Protein AF-A0A7S1ZT24-F1 (afdb_monomer_lite)

Sequence (101 aa):
KEMKGVKESLMIRTKWLDDQVLWATKEGKAKQLIILGAGYDTRPYRLDLQVPKVSFKTFEVDQPDVQKNKINNLRYLIEEKGADEIAELIDSKRVDFVPVD

Secondary structure (DSSP, 8-state):
---TTHHHHHHHHHHHHHHHHHHHHHTT--SEEEEET-TT--HHHHS---BTTB--EEEEEE-HHHHHHHHHHHHHHHHHH--HHHHHHHHTTSEEEEE--

pLDDT: mean 92.53, std 6.91, range [65.25, 98.5]

Structure (mmCIF, N/CA/C/O backbone):
data_AF-A0A7S1ZT24-F1
#
_entry.id   AF-A0A7S1ZT24-F1
#
loop_
_atom_site.group_PDB
_atom_site.id
_atom_site.type_symbol
_atom_site.label_atom_id
_atom_site.label_alt_id
_atom_site.label_comp_id
_atom_site.label_asym_id
_atom_site.label_entity_id
_atom_site.label_seq_id
_atom_site.pdbx_PDB_ins_code
_atom_site.Cartn_x
_atom_site.Cartn_y
_atom_site.Cartn_z
_atom_site.occupancy
_atom_site.B_iso_or_equiv
_atom_site.auth_seq_id
_atom_site.auth_comp_id
_atom_site.auth_asym_id
_atom_site.auth_atom_id
_atom_site.pdbx_PDB_model_num
ATOM 1 N N . LYS A 1 1 ? 23.437 1.694 -21.449 1.00 65.25 1 LYS A N 1
ATOM 2 C CA . LYS A 1 1 ? 22.649 1.309 -22.647 1.00 65.25 1 LYS A CA 1
ATOM 3 C C . LYS A 1 1 ? 21.181 1.344 -22.239 1.00 65.25 1 LYS A C 1
ATOM 5 O O . LYS A 1 1 ? 20.836 0.639 -21.303 1.00 65.25 1 LYS A O 1
ATOM 10 N N . GLU A 1 2 ? 20.359 2.213 -22.827 1.00 71.75 2 GLU A N 1
ATOM 11 C CA . GLU A 1 2 ? 18.935 2.298 -22.474 1.00 71.75 2 GLU A CA 1
ATOM 12 C C . GLU A 1 2 ? 18.206 1.059 -23.023 1.00 71.75 2 GLU A C 1
ATOM 14 O O . GLU A 1 2 ? 18.334 0.731 -24.206 1.00 71.75 2 GLU A O 1
ATOM 19 N N . MET A 1 3 ? 17.516 0.313 -22.158 1.00 84.31 3 MET A N 1
ATOM 20 C CA . MET A 1 3 ? 16.727 -0.849 -22.568 1.00 84.31 3 MET A CA 1
ATOM 21 C C . MET A 1 3 ? 15.383 -0.365 -23.116 1.00 84.31 3 MET A C 1
ATOM 23 O O . MET A 1 3 ? 14.526 0.096 -22.362 1.00 84.31 3 MET A O 1
ATOM 27 N N . LYS A 1 4 ? 15.210 -0.455 -24.438 1.00 88.56 4 LYS A N 1
ATOM 28 C CA . LYS A 1 4 ? 13.950 -0.108 -25.110 1.00 88.56 4 LYS A CA 1
ATOM 29 C C . LYS A 1 4 ? 12.804 -0.967 -24.557 1.00 88.56 4 LYS A C 1
ATOM 31 O O . LYS A 1 4 ? 12.990 -2.167 -24.375 1.00 88.56 4 LYS A O 1
ATOM 36 N N . GLY A 1 5 ? 11.641 -0.369 -24.300 1.00 92.50 5 GLY A N 1
ATOM 37 C CA . GLY A 1 5 ? 10.448 -1.081 -23.824 1.00 92.50 5 GLY A CA 1
ATOM 38 C C . GLY A 1 5 ? 10.300 -1.178 -22.300 1.00 92.50 5 GLY A C 1
ATOM 39 O O . GLY A 1 5 ? 9.236 -1.562 -21.819 1.00 92.50 5 GLY A O 1
ATOM 40 N N . VAL A 1 6 ? 11.332 -0.846 -21.511 1.00 94.56 6 VAL A N 1
ATOM 41 C CA . VAL A 1 6 ? 11.255 -0.958 -20.039 1.00 94.56 6 VAL A CA 1
ATOM 42 C C . VAL A 1 6 ? 10.297 0.071 -19.446 1.00 94.56 6 VAL A C 1
ATOM 44 O O . VAL A 1 6 ? 9.515 -0.265 -18.560 1.00 94.56 6 VAL A O 1
ATOM 47 N N . LYS A 1 7 ? 10.325 1.311 -19.944 1.00 92.69 7 LYS A N 1
ATOM 48 C CA . LYS A 1 7 ? 9.437 2.382 -19.469 1.00 92.69 7 LYS A CA 1
ATOM 49 C C . LYS A 1 7 ? 7.979 2.039 -19.769 1.00 92.69 7 LYS A C 1
ATOM 51 O O . LYS A 1 7 ? 7.137 2.112 -18.882 1.00 92.69 7 LYS A O 1
ATOM 56 N N . GLU A 1 8 ? 7.711 1.578 -20.984 1.00 95.75 8 GLU A N 1
ATOM 57 C CA . GLU A 1 8 ? 6.392 1.163 -21.454 1.00 95.75 8 GLU A CA 1
ATOM 58 C C . GLU A 1 8 ? 5.872 -0.029 -20.645 1.00 95.75 8 GLU A C 1
ATOM 60 O O . GLU A 1 8 ? 4.734 -0.010 -20.182 1.00 95.75 8 GLU A O 1
ATOM 65 N N . SER A 1 9 ? 6.720 -1.031 -20.399 1.00 95.88 9 SER A N 1
ATOM 66 C CA . SER A 1 9 ? 6.372 -2.192 -19.574 1.00 95.88 9 SER A CA 1
ATOM 67 C C . SER A 1 9 ? 6.026 -1.792 -18.136 1.00 95.88 9 SER A C 1
ATOM 69 O O . SER A 1 9 ? 5.003 -2.224 -17.605 1.00 95.88 9 SER A O 1
ATOM 71 N N . LEU A 1 10 ? 6.815 -0.906 -17.516 1.00 95.00 10 LEU A N 1
ATOM 72 C CA . LEU A 1 10 ? 6.525 -0.392 -16.174 1.00 95.00 10 LEU A CA 1
ATOM 73 C C . LEU A 1 10 ? 5.219 0.407 -16.137 1.00 95.00 10 LEU A C 1
ATOM 75 O O . LEU A 1 10 ? 4.422 0.219 -15.219 1.00 95.00 10 LEU A O 1
ATOM 79 N N . MET A 1 11 ? 4.973 1.260 -17.134 1.00 96.19 11 MET A N 1
ATOM 80 C CA . MET A 1 11 ? 3.733 2.032 -17.238 1.00 96.19 11 MET A CA 1
ATOM 81 C C . MET A 1 11 ? 2.510 1.122 -17.381 1.00 96.19 11 MET A C 1
ATOM 83 O O . MET A 1 11 ? 1.543 1.279 -16.636 1.00 96.19 11 MET A O 1
ATOM 87 N N . ILE A 1 12 ? 2.563 0.148 -18.297 1.00 97.88 12 ILE A N 1
ATOM 88 C CA . ILE A 1 12 ? 1.464 -0.796 -18.538 1.00 97.88 12 ILE A CA 1
ATOM 89 C C . ILE A 1 12 ? 1.216 -1.650 -17.296 1.00 97.88 12 ILE A C 1
ATOM 91 O O . ILE A 1 12 ? 0.069 -1.784 -16.877 1.00 97.88 12 ILE A O 1
ATOM 95 N N . ARG A 1 13 ? 2.274 -2.178 -16.666 1.00 97.31 13 ARG A N 1
ATOM 96 C CA . ARG A 1 13 ? 2.165 -2.981 -15.442 1.00 97.31 13 ARG A CA 1
ATOM 97 C C . ARG A 1 13 ? 1.484 -2.200 -14.322 1.00 97.31 13 ARG A C 1
ATOM 99 O O . ARG A 1 13 ? 0.553 -2.712 -13.709 1.00 97.31 13 ARG A O 1
ATOM 106 N N . THR A 1 14 ? 1.939 -0.975 -14.060 1.00 97.38 14 THR A N 1
ATOM 107 C CA . THR A 1 14 ? 1.379 -0.132 -12.995 1.00 97.38 14 THR A CA 1
ATOM 108 C C . THR A 1 14 ? -0.077 0.209 -13.280 1.00 97.38 14 THR A C 1
ATOM 110 O O . THR A 1 14 ? -0.922 -0.014 -12.420 1.00 97.38 14 THR A O 1
ATOM 113 N N . LYS A 1 15 ? -0.395 0.667 -14.499 1.00 97.62 15 LYS A N 1
ATOM 114 C CA . LYS A 1 15 ? -1.774 1.002 -14.869 1.00 97.62 15 LYS A CA 1
ATOM 115 C C . LYS A 1 15 ? -2.702 -0.205 -14.767 1.00 97.62 15 LYS A C 1
ATOM 117 O O . LYS A 1 15 ? -3.785 -0.089 -14.208 1.00 97.62 15 LYS A O 1
ATOM 122 N N . TRP A 1 16 ? -2.287 -1.351 -15.301 1.00 98.31 16 TRP A N 1
ATOM 123 C CA . TRP A 1 16 ? -3.119 -2.547 -15.285 1.00 98.31 16 TRP A CA 1
ATOM 124 C C . TRP A 1 16 ? -3.423 -2.993 -13.851 1.00 98.31 16 TRP A C 1
ATOM 126 O O . TRP A 1 16 ? -4.582 -3.240 -13.534 1.00 98.31 16 TRP A O 1
ATOM 136 N N . LEU A 1 17 ? -2.415 -3.026 -12.969 1.00 97.50 17 LEU A N 1
ATOM 137 C CA . LEU A 1 17 ? -2.611 -3.361 -11.554 1.00 97.50 17 LEU A CA 1
ATOM 138 C C . LEU A 1 17 ? -3.537 -2.366 -10.847 1.00 97.50 17 LEU A C 1
ATOM 140 O O . LEU A 1 17 ? -4.444 -2.795 -10.137 1.00 97.50 17 LEU A O 1
ATOM 144 N N . ASP A 1 18 ? -3.339 -1.064 -11.056 1.00 97.25 18 ASP A N 1
ATOM 145 C CA . ASP A 1 18 ? -4.204 -0.026 -10.488 1.00 97.25 18 ASP A CA 1
ATOM 146 C C . ASP A 1 18 ? -5.662 -0.207 -10.932 1.00 97.25 18 ASP A C 1
ATOM 148 O O . ASP A 1 18 ? -6.568 -0.185 -10.098 1.00 97.25 18 ASP A O 1
ATOM 152 N N . ASP A 1 19 ? -5.888 -0.448 -12.228 1.00 97.25 19 ASP A N 1
ATOM 153 C CA . ASP A 1 19 ? -7.222 -0.672 -12.788 1.00 97.25 19 ASP A CA 1
ATOM 154 C C . ASP A 1 19 ? -7.877 -1.921 -12.168 1.00 97.25 19 ASP A C 1
ATOM 156 O O . ASP A 1 19 ? -9.056 -1.882 -11.813 1.00 97.25 19 ASP A O 1
ATOM 160 N N . GLN A 1 20 ? -7.124 -3.015 -11.982 1.00 96.50 20 GLN A N 1
ATOM 161 C CA . GLN A 1 20 ? -7.648 -4.233 -11.349 1.00 96.50 20 GLN A CA 1
ATOM 162 C C . GLN A 1 20 ? -8.008 -4.017 -9.876 1.00 96.50 20 GLN A C 1
ATOM 164 O O . GLN A 1 20 ? -9.069 -4.461 -9.434 1.00 96.50 20 GLN A O 1
ATOM 169 N N . VAL A 1 21 ? -7.150 -3.328 -9.116 1.00 95.50 21 VAL A N 1
ATOM 170 C CA . VAL A 1 21 ? -7.402 -3.027 -7.700 1.00 95.50 21 VAL A CA 1
ATOM 171 C C . VAL A 1 21 ? -8.641 -2.145 -7.566 1.00 95.50 21 VAL A C 1
ATOM 173 O O . VAL A 1 21 ? -9.559 -2.490 -6.826 1.00 95.50 21 VAL A O 1
ATOM 176 N N . LEU A 1 22 ? -8.713 -1.051 -8.329 1.00 94.44 22 LEU A N 1
ATOM 177 C CA . LEU A 1 22 ? -9.855 -0.136 -8.300 1.00 94.44 22 LEU A CA 1
ATOM 178 C C . LEU A 1 22 ? -11.154 -0.833 -8.698 1.00 94.44 22 LEU A C 1
ATOM 180 O O . LEU A 1 22 ? -12.175 -0.626 -8.046 1.00 94.44 22 LEU A O 1
ATOM 184 N N . TRP A 1 23 ? -11.125 -1.668 -9.737 1.00 93.94 23 TRP A N 1
ATOM 185 C CA . TRP A 1 23 ? -12.288 -2.445 -10.151 1.00 93.94 23 TRP A CA 1
ATOM 186 C C . TRP A 1 23 ? -12.750 -3.399 -9.043 1.00 93.94 23 TRP A C 1
ATOM 188 O O . TRP A 1 23 ? -13.925 -3.393 -8.679 1.00 93.94 23 TRP A O 1
ATOM 198 N N . ALA A 1 24 ? -11.837 -4.170 -8.447 1.00 92.25 24 ALA A N 1
ATOM 199 C CA . ALA A 1 24 ? -12.178 -5.116 -7.385 1.00 92.25 24 ALA A CA 1
ATOM 200 C C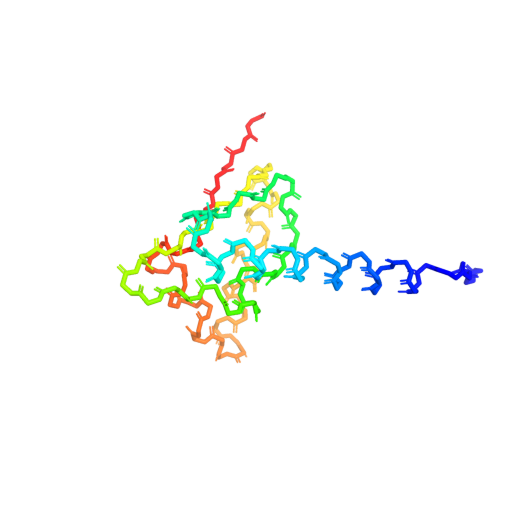 . ALA A 1 24 ? -12.760 -4.418 -6.142 1.00 92.25 24 ALA A C 1
ATOM 202 O O . ALA A 1 24 ? -13.700 -4.930 -5.527 1.00 92.25 24 ALA A O 1
ATOM 203 N N . THR A 1 25 ? -12.227 -3.244 -5.795 1.00 90.38 25 THR A N 1
ATOM 204 C CA . THR A 1 25 ? -12.690 -2.420 -4.674 1.00 90.38 25 THR A CA 1
ATOM 205 C C . THR A 1 25 ? -14.053 -1.775 -4.958 1.00 90.38 25 THR A C 1
ATOM 207 O O . THR A 1 25 ? -14.965 -1.901 -4.142 1.00 90.38 25 THR A O 1
ATOM 210 N N . LYS A 1 26 ? -14.233 -1.118 -6.115 1.00 86.81 26 LYS A N 1
ATOM 211 C CA . LYS A 1 26 ? -15.454 -0.349 -6.443 1.00 86.81 26 LYS A CA 1
ATOM 212 C C . LYS A 1 26 ? -16.663 -1.221 -6.759 1.00 86.81 26 LYS A C 1
ATOM 214 O O . LYS A 1 26 ? -17.776 -0.861 -6.394 1.00 86.81 26 LYS A O 1
ATOM 219 N N . GLU A 1 27 ? -16.450 -2.390 -7.354 1.00 85.69 27 GLU A N 1
ATOM 220 C CA . GLU A 1 27 ? -17.514 -3.375 -7.587 1.00 85.69 27 GLU A CA 1
ATOM 221 C C . GLU A 1 27 ? -17.956 -4.085 -6.291 1.00 85.69 27 GLU A C 1
ATOM 223 O O . GLU A 1 27 ? -18.795 -4.984 -6.328 1.00 85.69 27 GLU A O 1
ATOM 228 N N . GLY A 1 28 ? -17.365 -3.740 -5.137 1.00 76.25 28 GLY A N 1
ATOM 229 C CA . GLY A 1 28 ? -17.673 -4.347 -3.839 1.00 76.25 28 GLY A CA 1
ATOM 230 C C . GLY A 1 28 ? -17.254 -5.816 -3.722 1.00 76.25 28 GLY A C 1
ATOM 231 O O . GLY A 1 28 ? -17.684 -6.510 -2.800 1.00 76.25 28 GLY A O 1
ATOM 232 N N . LYS A 1 29 ? -16.428 -6.309 -4.655 1.00 79.25 29 LYS A N 1
ATOM 233 C CA . LYS A 1 29 ? -15.983 -7.711 -4.717 1.00 79.25 29 LYS A CA 1
ATOM 234 C C . LYS A 1 29 ? -14.876 -8.004 -3.713 1.00 79.25 29 LYS A C 1
ATOM 236 O O . LYS A 1 29 ? -14.815 -9.105 -3.172 1.00 79.25 29 LYS A O 1
ATOM 241 N N . ALA A 1 30 ? -14.017 -7.024 -3.450 1.00 89.19 30 ALA A N 1
ATOM 242 C CA . ALA A 1 30 ? -12.958 -7.112 -2.459 1.00 89.19 30 ALA A CA 1
ATOM 243 C C . ALA A 1 30 ? -13.305 -6.294 -1.209 1.00 89.19 30 ALA A C 1
ATOM 245 O O . ALA A 1 30 ? -13.862 -5.202 -1.290 1.00 89.19 30 ALA A O 1
ATOM 246 N N . LYS A 1 31 ? -12.930 -6.820 -0.040 1.00 88.06 31 LYS A N 1
ATOM 247 C CA . LYS A 1 31 ? -13.061 -6.128 1.257 1.00 88.06 31 LYS A CA 1
ATOM 248 C C . LYS A 1 31 ? -11.729 -5.599 1.789 1.00 88.06 31 LYS A C 1
ATOM 250 O O . LYS A 1 31 ? -11.710 -4.776 2.699 1.00 88.06 31 LYS A O 1
ATOM 255 N N . GLN A 1 32 ? -10.631 -6.103 1.237 1.00 93.06 32 GLN A N 1
ATOM 256 C CA . GLN A 1 32 ? -9.273 -5.778 1.637 1.00 93.06 32 GLN A CA 1
ATOM 257 C C . GLN A 1 32 ? -8.318 -5.968 0.460 1.00 93.06 32 GLN A C 1
ATOM 259 O O . GLN A 1 32 ? -8.596 -6.754 -0.449 1.00 93.06 32 GLN A O 1
ATOM 264 N N . LEU A 1 33 ? -7.184 -5.281 0.514 1.00 95.62 33 LEU A N 1
ATOM 265 C CA . LEU A 1 33 ? -6.059 -5.439 -0.399 1.00 95.62 33 LEU A CA 1
ATOM 266 C C . LEU A 1 33 ? -4.882 -6.036 0.375 1.00 95.62 33 LEU A C 1
ATOM 268 O O . LEU A 1 33 ? -4.503 -5.513 1.414 1.00 95.62 33 LEU A O 1
ATOM 272 N N . ILE A 1 34 ? -4.298 -7.123 -0.122 1.00 97.50 34 ILE A N 1
ATOM 273 C CA . ILE A 1 34 ? -3.059 -7.690 0.422 1.00 97.50 34 ILE A CA 1
ATOM 274 C C . ILE A 1 34 ? -1.994 -7.564 -0.663 1.00 97.50 34 ILE A C 1
ATOM 276 O O . ILE A 1 34 ? -2.183 -8.078 -1.766 1.00 97.50 34 ILE A O 1
ATOM 280 N N . ILE A 1 35 ? -0.891 -6.886 -0.359 1.00 97.88 35 ILE A N 1
ATOM 281 C CA . ILE A 1 35 ? 0.251 -6.750 -1.265 1.00 97.88 35 ILE A CA 1
ATOM 282 C C . ILE A 1 35 ? 1.377 -7.632 -0.731 1.00 97.88 35 ILE A C 1
ATOM 284 O O . ILE A 1 35 ? 1.952 -7.340 0.314 1.00 97.88 35 ILE A O 1
ATOM 288 N N . LEU A 1 36 ? 1.676 -8.714 -1.450 1.00 98.00 36 LEU A N 1
ATOM 289 C CA . LEU A 1 36 ? 2.773 -9.628 -1.129 1.00 98.00 36 LEU A CA 1
ATOM 290 C C . LEU A 1 36 ? 4.071 -9.126 -1.763 1.00 98.00 36 LEU A C 1
ATOM 292 O O . LEU A 1 36 ? 4.088 -8.847 -2.962 1.00 98.00 36 LEU A O 1
ATOM 296 N N . GLY A 1 37 ? 5.140 -9.025 -0.973 1.00 97.50 37 GLY A N 1
ATOM 297 C CA . GLY A 1 37 ? 6.372 -8.368 -1.411 1.00 97.50 37 GLY A CA 1
ATOM 298 C C . GLY A 1 37 ? 6.112 -6.894 -1.711 1.00 97.50 37 GLY A C 1
ATOM 299 O O . GLY A 1 37 ? 6.374 -6.425 -2.821 1.00 97.50 37 GLY A O 1
ATOM 300 N N . ALA A 1 38 ? 5.489 -6.194 -0.759 1.00 97.75 38 ALA A N 1
ATOM 301 C CA . ALA A 1 38 ? 5.016 -4.828 -0.946 1.00 97.75 38 ALA A CA 1
ATOM 302 C C . ALA A 1 38 ? 6.122 -3.835 -1.326 1.00 97.75 38 ALA A C 1
ATOM 304 O O . ALA A 1 38 ? 5.830 -2.834 -1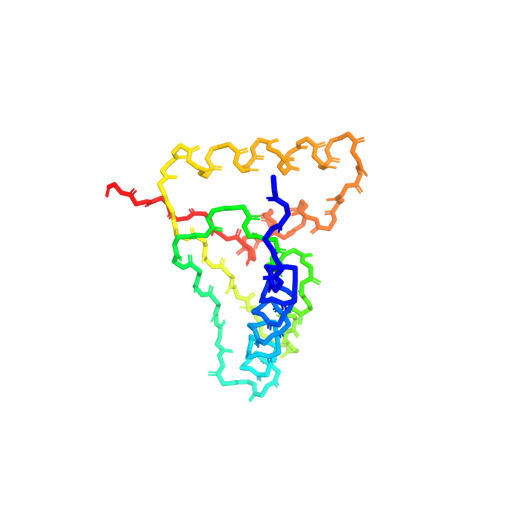.978 1.00 97.75 38 ALA A O 1
ATOM 305 N N . GLY A 1 39 ? 7.377 -4.089 -0.960 1.00 97.62 39 GLY A N 1
ATOM 306 C CA . GLY A 1 39 ? 8.512 -3.228 -1.256 1.00 97.62 39 GLY A CA 1
ATOM 307 C C . GLY A 1 39 ? 8.187 -1.766 -0.961 1.00 97.62 39 GLY A C 1
ATOM 308 O O . GLY A 1 39 ? 7.608 -1.432 0.068 1.00 97.62 39 GLY A O 1
ATOM 309 N N . TYR A 1 40 ? 8.475 -0.890 -1.922 1.00 97.00 40 TYR A N 1
ATOM 310 C CA . TYR A 1 40 ? 8.132 0.536 -1.868 1.00 97.00 40 TYR A CA 1
ATOM 311 C C . TYR A 1 40 ? 6.877 0.880 -2.675 1.00 97.00 40 TYR A C 1
ATOM 313 O O . TYR A 1 40 ? 6.765 1.974 -3.224 1.00 97.00 40 TYR A O 1
ATOM 321 N N . ASP A 1 41 ? 5.938 -0.055 -2.796 1.00 97.00 41 ASP A N 1
ATOM 322 C CA . ASP A 1 41 ? 4.701 0.196 -3.517 1.00 97.00 41 ASP A CA 1
ATOM 323 C C . ASP A 1 41 ? 3.871 1.286 -2.838 1.00 97.00 41 ASP A C 1
ATOM 325 O O . ASP A 1 41 ? 3.585 1.213 -1.644 1.00 97.00 41 ASP A O 1
ATOM 329 N N . THR A 1 42 ? 3.489 2.312 -3.592 1.00 95.56 42 THR A N 1
ATOM 330 C CA . THR A 1 42 ? 2.749 3.461 -3.064 1.00 95.56 42 THR A CA 1
ATOM 331 C C . THR A 1 42 ? 1.264 3.422 -3.405 1.00 95.56 42 THR A C 1
ATOM 333 O O . THR A 1 42 ? 0.535 4.355 -3.064 1.00 95.56 42 THR A O 1
ATOM 336 N N . ARG A 1 43 ? 0.777 2.354 -4.059 1.00 95.69 43 ARG A N 1
ATOM 337 C CA . ARG A 1 43 ? -0.633 2.259 -4.461 1.00 95.69 43 ARG A CA 1
ATOM 338 C C . ARG A 1 43 ? -1.636 2.494 -3.321 1.00 95.69 43 ARG A C 1
ATOM 340 O O . ARG A 1 43 ? -2.632 3.150 -3.610 1.00 95.69 43 ARG A O 1
ATOM 347 N N . PRO A 1 44 ? -1.416 2.065 -2.059 1.00 94.44 44 PRO A N 1
ATOM 348 C CA . PRO A 1 44 ? -2.412 2.263 -1.002 1.00 94.44 44 PRO A CA 1
ATOM 349 C C . PRO A 1 44 ? -2.585 3.732 -0.607 1.00 94.44 44 PRO A C 1
ATOM 351 O O . PRO A 1 44 ? -3.641 4.109 -0.114 1.00 94.44 44 PRO A O 1
ATOM 354 N N . TYR A 1 45 ? -1.555 4.549 -0.844 1.00 93.19 45 TYR A N 1
ATOM 355 C CA . TYR A 1 45 ? -1.527 5.974 -0.517 1.00 93.19 45 TYR A CA 1
ATOM 356 C C . TYR A 1 45 ? -1.984 6.852 -1.689 1.00 93.19 45 TYR A C 1
ATOM 358 O O . TYR A 1 45 ? -2.387 7.990 -1.488 1.00 93.19 45 TYR A O 1
ATOM 366 N N . ARG A 1 46 ? -1.917 6.333 -2.925 1.00 92.94 46 ARG A N 1
ATOM 367 C CA . ARG A 1 46 ? -2.278 7.068 -4.150 1.00 92.94 46 ARG A CA 1
ATOM 368 C C . ARG A 1 46 ? -3.658 6.709 -4.698 1.00 92.94 46 ARG A C 1
ATOM 370 O O . ARG A 1 46 ? -4.296 7.552 -5.324 1.00 92.94 46 ARG A O 1
ATOM 377 N N . LEU A 1 47 ? -4.087 5.454 -4.566 1.00 94.00 47 LEU A N 1
ATOM 378 C CA . LEU A 1 47 ? -5.366 5.004 -5.111 1.00 94.00 47 LEU A CA 1
ATOM 379 C C . LEU A 1 47 ? -6.513 5.353 -4.167 1.00 94.00 47 LEU A C 1
ATOM 381 O O . LEU A 1 47 ? -6.433 5.142 -2.959 1.00 94.00 47 LEU A O 1
ATOM 385 N N . ASP A 1 48 ? -7.622 5.807 -4.744 1.00 90.06 48 ASP A N 1
ATOM 386 C CA . ASP A 1 48 ? -8.870 5.978 -4.011 1.00 90.06 48 ASP A CA 1
ATOM 387 C C . ASP A 1 48 ? -9.526 4.613 -3.764 1.00 90.06 48 ASP A C 1
ATOM 389 O O . ASP A 1 48 ? -10.295 4.095 -4.578 1.00 90.06 48 ASP A O 1
ATOM 393 N N . LEU A 1 49 ? -9.157 4.010 -2.634 1.00 89.44 49 LEU A N 1
ATOM 394 C CA . LEU A 1 49 ? -9.690 2.737 -2.153 1.00 89.44 49 LEU A CA 1
ATOM 395 C C . LEU A 1 49 ? -10.860 2.932 -1.176 1.00 89.44 49 LEU A C 1
ATOM 397 O O . LEU A 1 49 ? -11.172 2.034 -0.393 1.00 89.44 49 LEU A O 1
ATOM 401 N N . GLN A 1 50 ? -11.483 4.114 -1.150 1.00 80.56 50 GLN A N 1
ATOM 402 C CA . GLN A 1 50 ? -12.639 4.357 -0.295 1.00 80.56 50 GLN A CA 1
ATOM 403 C C . GLN A 1 50 ? -13.875 3.663 -0.871 1.00 80.56 50 GLN A C 1
ATOM 405 O O . GLN A 1 50 ? -14.264 3.880 -2.017 1.00 80.56 50 GLN A O 1
ATOM 410 N N . VAL A 1 51 ? -14.517 2.828 -0.055 1.00 77.19 51 VAL A N 1
ATOM 411 C CA . VAL A 1 51 ? -15.795 2.197 -0.392 1.00 77.19 51 VAL A CA 1
ATOM 412 C C . VAL A 1 51 ? -16.851 2.759 0.555 1.00 77.19 51 VAL A C 1
ATOM 414 O O . VAL A 1 51 ? -16.663 2.690 1.774 1.00 77.19 51 VAL A O 1
ATOM 417 N N . PRO A 1 52 ? -17.970 3.315 0.051 1.00 75.12 52 PRO A N 1
ATOM 418 C CA . PRO A 1 52 ? -19.023 3.826 0.915 1.00 75.12 52 PRO A CA 1
ATOM 419 C C . PRO A 1 52 ? -19.465 2.768 1.931 1.00 75.12 52 PRO A C 1
ATOM 421 O O . PRO A 1 52 ? -19.820 1.651 1.559 1.00 75.12 52 PRO A O 1
ATOM 424 N N . LYS A 1 53 ? -19.479 3.142 3.216 1.00 69.56 53 LYS A N 1
ATOM 425 C CA . LYS A 1 53 ? -19.948 2.310 4.343 1.00 69.56 53 LYS A CA 1
ATOM 426 C C . LYS A 1 53 ? -19.073 1.091 4.689 1.00 69.56 53 LYS A C 1
ATOM 428 O O . LYS A 1 53 ? -19.457 0.329 5.572 1.00 69.56 53 LYS A O 1
ATOM 433 N N . VAL A 1 54 ? -17.909 0.906 4.055 1.00 73.56 54 VAL A N 1
ATOM 434 C CA . VAL A 1 54 ? -16.982 -0.198 4.358 1.00 73.56 54 VAL A CA 1
ATOM 435 C C . VAL A 1 54 ? -15.583 0.349 4.624 1.00 73.56 54 VAL A C 1
ATOM 437 O O . VAL A 1 54 ? -15.014 1.069 3.809 1.00 73.56 54 VAL A O 1
ATOM 440 N N . SER A 1 55 ? -14.993 -0.033 5.758 1.00 78.31 55 SER A N 1
ATOM 441 C CA . SER A 1 55 ? -13.577 0.227 6.031 1.00 78.31 55 SER A CA 1
ATOM 442 C C . SER A 1 55 ? -12.725 -0.749 5.211 1.00 78.31 55 SER A C 1
ATOM 444 O O . SER A 1 55 ? -12.447 -1.864 5.649 1.00 78.31 55 SER A O 1
ATOM 446 N N . PHE A 1 56 ? -12.379 -0.361 3.980 1.00 88.75 56 PHE A N 1
ATOM 447 C CA . PHE A 1 56 ? -11.473 -1.135 3.132 1.00 88.75 56 PHE A CA 1
ATOM 448 C C . PHE A 1 56 ? -10.039 -0.982 3.652 1.00 88.75 56 PHE A C 1
ATOM 450 O O . PHE A 1 56 ? -9.524 0.140 3.738 1.00 88.75 56 PHE A O 1
ATOM 457 N N . LYS A 1 57 ? -9.416 -2.108 4.012 1.00 92.56 57 LYS A N 1
ATOM 458 C CA . LYS A 1 57 ? -8.071 -2.164 4.600 1.00 92.56 57 LYS A CA 1
ATOM 459 C C . LYS A 1 57 ? -7.042 -2.692 3.615 1.00 92.56 57 LYS A C 1
ATOM 461 O O . LYS A 1 57 ? -7.337 -3.586 2.824 1.00 92.56 57 LYS A O 1
ATOM 466 N N . THR A 1 58 ? -5.827 -2.179 3.720 1.00 96.06 58 THR A N 1
ATOM 467 C CA . THR A 1 58 ? -4.665 -2.672 2.990 1.00 96.06 58 THR A CA 1
ATOM 468 C C . THR A 1 58 ? -3.659 -3.284 3.954 1.00 96.06 58 THR A C 1
ATOM 470 O O . THR A 1 58 ? -3.374 -2.697 4.991 1.00 96.06 58 THR A O 1
ATOM 473 N N . PHE A 1 59 ? -3.115 -4.441 3.592 1.00 97.62 59 PHE A N 1
ATOM 474 C CA . PHE A 1 59 ? -2.042 -5.123 4.304 1.00 97.62 59 PHE A CA 1
ATOM 4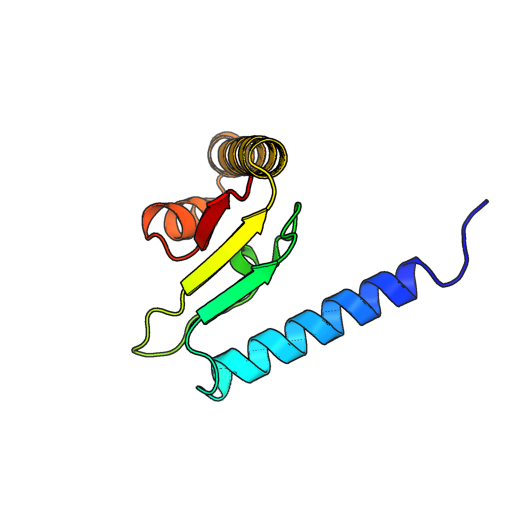75 C C . PHE A 1 59 ? -0.817 -5.209 3.400 1.00 97.62 59 PHE A C 1
ATOM 477 O O . PHE A 1 59 ? -0.892 -5.740 2.287 1.00 97.62 59 PHE A O 1
ATOM 484 N N . GLU A 1 60 ? 0.306 -4.699 3.880 1.00 98.12 60 GLU A N 1
ATOM 485 C CA . GLU A 1 60 ? 1.594 -4.782 3.206 1.00 98.12 60 GLU A CA 1
ATOM 486 C C . GLU A 1 60 ? 2.433 -5.884 3.838 1.00 98.12 60 GLU A C 1
ATOM 488 O O . GLU A 1 60 ? 2.795 -5.802 5.008 1.00 98.12 60 GLU A O 1
ATOM 493 N N . VAL A 1 61 ? 2.722 -6.928 3.064 1.00 98.50 61 VAL A N 1
ATOM 494 C CA . VAL A 1 61 ? 3.466 -8.098 3.530 1.00 98.50 61 VAL A CA 1
ATOM 495 C C . VAL A 1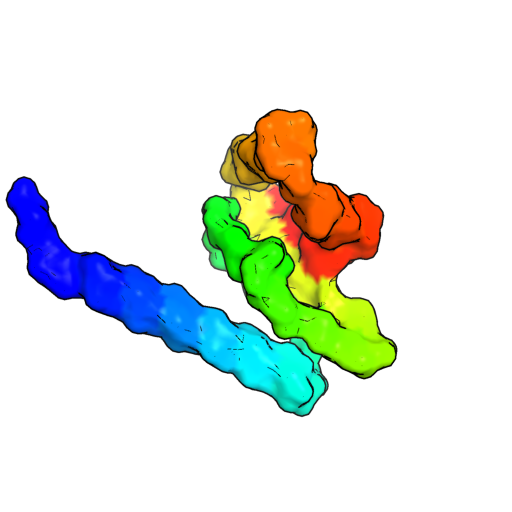 61 ? 4.865 -8.060 2.935 1.00 98.50 61 VA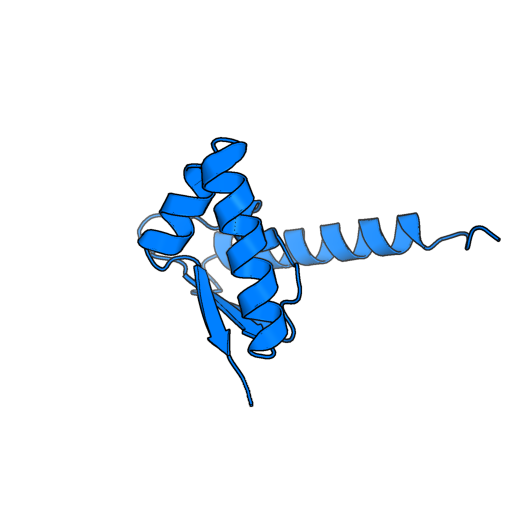L A C 1
ATOM 497 O O . VAL A 1 61 ? 5.023 -8.149 1.716 1.00 98.50 61 VAL A O 1
ATOM 500 N N . ASP A 1 62 ? 5.878 -7.919 3.784 1.00 98.50 62 ASP A N 1
ATOM 501 C CA . ASP A 1 62 ? 7.285 -7.867 3.372 1.00 98.50 62 ASP A CA 1
ATOM 502 C C . ASP A 1 62 ? 8.238 -8.149 4.545 1.00 98.50 62 ASP A C 1
ATOM 504 O O . ASP A 1 62 ? 7.817 -8.245 5.695 1.00 98.50 62 ASP A O 1
ATOM 508 N N . GLN A 1 63 ? 9.530 -8.237 4.262 1.00 98.12 63 GLN A N 1
ATOM 509 C CA . GLN A 1 63 ? 10.598 -8.427 5.233 1.00 98.12 63 GLN A CA 1
ATOM 510 C C . GLN A 1 63 ? 10.700 -7.236 6.213 1.00 98.12 63 GLN A C 1
ATOM 512 O O . GLN A 1 63 ? 10.538 -6.081 5.791 1.00 98.12 63 GLN A O 1
ATOM 517 N N . PRO A 1 64 ? 11.020 -7.468 7.503 1.00 98.00 64 PRO A N 1
ATOM 518 C CA . PRO A 1 64 ? 11.064 -6.422 8.528 1.00 98.00 64 PRO A CA 1
ATOM 519 C C . PRO A 1 64 ? 11.936 -5.217 8.153 1.00 98.00 64 PRO A C 1
ATOM 521 O O . PRO A 1 64 ? 11.529 -4.070 8.345 1.00 98.00 64 PRO A O 1
ATOM 524 N N . ASP A 1 65 ? 13.111 -5.459 7.566 1.00 97.75 65 ASP A N 1
ATOM 525 C CA . ASP A 1 65 ? 14.048 -4.395 7.189 1.00 97.75 65 ASP A CA 1
ATOM 526 C C . ASP A 1 65 ? 13.508 -3.507 6.059 1.00 97.75 65 ASP A C 1
ATOM 528 O O . ASP A 1 65 ? 13.692 -2.286 6.074 1.00 97.75 65 ASP A O 1
ATOM 532 N N . VAL A 1 66 ? 12.793 -4.096 5.095 1.00 97.75 66 VAL A N 1
ATOM 533 C CA . VAL A 1 66 ? 12.149 -3.353 4.001 1.00 97.75 66 VAL A CA 1
ATOM 534 C C . VAL A 1 66 ? 11.055 -2.450 4.565 1.00 97.75 66 VAL A C 1
ATOM 536 O O . VAL A 1 66 ? 11.009 -1.260 4.244 1.00 97.75 66 VAL A O 1
ATOM 539 N N . GLN A 1 67 ? 10.223 -2.982 5.462 1.00 97.25 67 GLN A N 1
ATOM 540 C CA . GLN A 1 67 ? 9.138 -2.215 6.074 1.00 97.25 67 GLN A CA 1
ATOM 541 C C . GLN A 1 67 ? 9.660 -1.100 6.973 1.00 97.25 67 GLN A C 1
ATOM 543 O O . GLN A 1 67 ? 9.183 0.029 6.883 1.00 97.25 67 GLN A O 1
ATOM 548 N N . LYS A 1 68 ? 10.697 -1.364 7.774 1.00 97.81 68 LYS A N 1
ATOM 549 C CA . LYS A 1 68 ? 11.359 -0.339 8.589 1.00 97.81 68 LYS A CA 1
ATOM 550 C C . LYS A 1 68 ? 11.843 0.834 7.733 1.00 97.81 68 LYS A C 1
ATOM 552 O O . LYS A 1 68 ? 11.584 1.988 8.073 1.00 97.81 68 LYS A O 1
ATOM 557 N N . ASN A 1 69 ? 12.505 0.550 6.611 1.00 98.12 69 ASN A N 1
ATOM 558 C CA . ASN A 1 69 ? 12.984 1.587 5.697 1.00 98.12 69 ASN A CA 1
ATOM 559 C C . ASN A 1 69 ? 11.831 2.363 5.046 1.00 98.12 69 ASN A C 1
ATOM 561 O O . ASN A 1 69 ? 11.873 3.592 4.987 1.00 98.12 69 ASN A O 1
ATOM 565 N N . LYS A 1 70 ? 10.773 1.673 4.609 1.00 97.44 70 LYS A N 1
ATOM 566 C CA . LYS A 1 70 ? 9.579 2.321 4.055 1.00 97.44 70 LYS A CA 1
ATOM 567 C C . LYS A 1 70 ? 8.894 3.233 5.072 1.00 97.44 70 LYS A C 1
ATOM 569 O O . LYS A 1 70 ? 8.610 4.379 4.741 1.00 97.44 70 LYS A O 1
ATOM 574 N N . ILE A 1 71 ? 8.674 2.762 6.300 1.00 96.38 71 ILE A N 1
ATOM 575 C CA . ILE A 1 71 ? 8.048 3.542 7.377 1.00 96.38 71 ILE A CA 1
ATOM 576 C C . ILE A 1 71 ? 8.862 4.807 7.673 1.00 96.38 71 ILE A C 1
ATOM 578 O O . ILE A 1 71 ? 8.281 5.880 7.808 1.00 96.38 71 ILE A O 1
ATOM 582 N N . ASN A 1 72 ? 10.195 4.719 7.711 1.00 97.31 72 ASN A N 1
ATOM 583 C CA . ASN A 1 72 ? 11.048 5.897 7.890 1.00 97.31 72 ASN A CA 1
ATOM 584 C C . ASN A 1 72 ? 10.887 6.911 6.746 1.00 97.31 72 ASN A C 1
ATOM 586 O O . ASN A 1 72 ? 10.773 8.107 7.004 1.00 97.31 72 ASN A O 1
ATOM 590 N N . ASN A 1 73 ? 10.814 6.446 5.495 1.00 96.62 73 ASN A N 1
ATOM 591 C CA . ASN A 1 73 ? 10.570 7.325 4.349 1.00 96.62 73 ASN A CA 1
ATOM 592 C C . ASN A 1 73 ? 9.180 7.977 4.409 1.00 96.62 73 ASN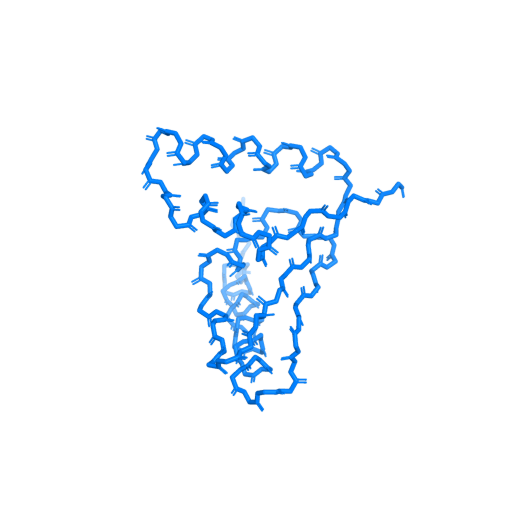 A C 1
ATOM 594 O O . ASN A 1 73 ? 9.047 9.153 4.086 1.00 96.62 73 ASN A O 1
ATOM 598 N N . LEU A 1 74 ? 8.148 7.242 4.834 1.00 95.94 74 LEU A N 1
ATOM 599 C CA . LEU A 1 74 ? 6.797 7.787 4.992 1.00 95.94 74 LEU A CA 1
ATOM 600 C C . LEU A 1 74 ? 6.744 8.839 6.104 1.00 95.94 74 LEU A C 1
ATOM 602 O O . LEU A 1 74 ? 6.160 9.895 5.896 1.00 95.94 74 LEU A O 1
ATOM 606 N N . ARG A 1 75 ? 7.415 8.602 7.238 1.00 95.88 75 ARG A N 1
ATOM 607 C CA . ARG A 1 75 ? 7.555 9.602 8.310 1.00 95.88 75 ARG A CA 1
ATOM 608 C C . ARG A 1 75 ? 8.237 10.870 7.819 1.00 95.88 75 ARG A C 1
ATOM 610 O O . ARG A 1 75 ? 7.712 11.949 8.044 1.00 95.88 75 ARG A O 1
ATOM 617 N N . TYR A 1 76 ? 9.327 10.736 7.063 1.00 96.31 76 TYR A N 1
ATOM 618 C CA . TYR A 1 76 ? 9.977 11.883 6.430 1.00 96.31 76 TYR A CA 1
ATOM 619 C C . TYR A 1 76 ? 9.014 12.663 5.520 1.00 96.31 76 TYR A C 1
ATOM 621 O O . TYR A 1 76 ? 8.998 13.888 5.552 1.00 96.31 76 TYR A O 1
ATOM 629 N N . LEU A 1 77 ? 8.183 11.987 4.717 1.00 95.56 77 LEU A N 1
ATOM 630 C CA . LEU A 1 77 ? 7.190 12.669 3.877 1.00 95.56 77 LEU A CA 1
ATOM 631 C C . LEU A 1 77 ? 6.119 13.394 4.706 1.00 95.56 77 LEU A C 1
ATOM 633 O O . LEU A 1 77 ? 5.717 14.497 4.345 1.00 95.56 77 LEU A O 1
ATOM 637 N N . ILE A 1 78 ? 5.678 12.805 5.814 1.00 95.88 78 ILE A N 1
ATOM 638 C CA . ILE A 1 78 ? 4.707 13.430 6.718 1.00 95.88 78 ILE A CA 1
ATOM 639 C C . ILE A 1 78 ? 5.324 14.682 7.359 1.00 95.88 78 ILE A C 1
ATOM 641 O O . ILE A 1 78 ? 4.784 15.774 7.221 1.00 95.88 78 ILE A O 1
ATOM 645 N N . GLU A 1 79 ? 6.491 14.540 7.985 1.00 95.69 79 GLU A N 1
ATOM 646 C CA . GLU A 1 79 ? 7.132 15.593 8.783 1.00 95.69 79 GLU A CA 1
ATOM 647 C C . GLU A 1 79 ? 7.698 16.730 7.919 1.00 95.69 79 GLU A C 1
ATOM 649 O O . GLU A 1 79 ? 7.525 17.904 8.235 1.00 95.69 79 GLU A O 1
ATOM 654 N N . GLU A 1 80 ? 8.345 16.398 6.799 1.00 95.50 80 GLU A N 1
ATOM 655 C CA . GLU A 1 80 ? 9.125 17.362 6.010 1.00 95.50 80 GLU A CA 1
ATOM 656 C C . GLU A 1 80 ? 8.422 17.806 4.723 1.00 95.50 80 GLU A C 1
ATOM 658 O O . GLU A 1 80 ? 8.852 18.772 4.081 1.00 95.50 80 GLU A O 1
ATOM 663 N N . LYS A 1 81 ? 7.380 17.083 4.288 1.00 91.31 81 LYS A N 1
ATOM 664 C CA . LYS A 1 81 ? 6.623 17.389 3.059 1.00 91.31 81 LYS A CA 1
ATOM 665 C C . LYS A 1 81 ? 5.131 17.629 3.294 1.00 91.31 81 LYS A C 1
ATOM 667 O O . LYS A 1 81 ? 4.459 17.980 2.328 1.00 91.31 81 LYS A O 1
ATOM 672 N N . GLY A 1 82 ? 4.637 17.506 4.530 1.00 92.12 82 GLY A N 1
ATOM 673 C CA . GLY A 1 82 ? 3.241 17.792 4.881 1.00 92.12 82 GLY A CA 1
ATOM 674 C C . GLY A 1 82 ? 2.243 16.816 4.259 1.00 92.12 82 GLY A C 1
ATOM 675 O O . GLY A 1 82 ? 1.172 17.230 3.825 1.00 92.12 82 GLY A O 1
ATOM 676 N N . ALA A 1 83 ? 2.614 15.537 4.149 1.00 91.69 83 ALA A N 1
ATOM 677 C CA . ALA A 1 83 ? 1.762 14.486 3.589 1.00 91.69 83 ALA A CA 1
ATOM 678 C C . ALA A 1 83 ? 0.762 13.940 4.632 1.00 91.69 83 ALA A C 1
ATOM 680 O O . ALA A 1 83 ? 0.800 12.758 4.990 1.00 91.69 83 ALA A O 1
ATOM 681 N N . ASP A 1 84 ? -0.103 14.807 5.160 1.00 92.44 84 ASP A N 1
ATOM 682 C CA . ASP A 1 84 ? -1.024 14.498 6.264 1.00 92.44 84 ASP A CA 1
ATOM 683 C C . ASP A 1 84 ? -2.007 13.362 5.925 1.00 92.44 84 ASP A C 1
ATOM 685 O O . ASP A 1 84 ? -2.376 12.565 6.790 1.00 92.44 84 ASP A O 1
ATOM 689 N N . GLU A 1 85 ? -2.382 13.213 4.653 1.00 90.38 85 GLU A N 1
ATOM 690 C CA . GLU A 1 85 ? -3.241 12.124 4.184 1.00 90.38 85 GLU A CA 1
ATOM 691 C C . GLU A 1 85 ? -2.597 10.741 4.376 1.00 90.38 85 GLU A C 1
ATOM 693 O O . GLU A 1 85 ? -3.286 9.747 4.621 1.00 90.38 85 GLU A O 1
ATOM 698 N N . ILE A 1 86 ? -1.264 10.663 4.304 1.00 92.44 86 ILE A N 1
ATOM 699 C CA . ILE A 1 86 ? -0.517 9.429 4.561 1.00 92.44 86 ILE A CA 1
ATOM 700 C C . ILE A 1 86 ? -0.549 9.112 6.056 1.00 92.44 86 ILE A C 1
ATOM 702 O O . ILE A 1 86 ? -0.739 7.949 6.422 1.00 92.44 86 ILE A O 1
ATOM 706 N N . ALA A 1 87 ? -0.391 10.130 6.908 1.00 92.06 87 ALA A N 1
ATOM 707 C CA . ALA A 1 87 ? -0.476 9.969 8.356 1.00 92.06 87 ALA A CA 1
ATOM 708 C C . ALA A 1 87 ? -1.852 9.423 8.758 1.00 92.06 87 ALA A C 1
ATOM 710 O O . ALA A 1 87 ? -1.924 8.405 9.444 1.00 92.06 87 ALA A O 1
ATOM 711 N N . GLU A 1 88 ? -2.938 9.996 8.227 1.00 91.69 88 GLU A N 1
ATOM 712 C CA . GLU A 1 88 ? -4.301 9.526 8.498 1.00 91.69 88 GLU A CA 1
ATOM 713 C C . GLU A 1 88 ? -4.484 8.047 8.126 1.00 91.69 88 GLU A C 1
ATOM 715 O O . GLU A 1 88 ? -5.064 7.272 8.892 1.00 91.69 88 GLU A O 1
ATOM 720 N N . LEU A 1 89 ? -3.973 7.617 6.968 1.00 90.44 89 LEU A N 1
ATOM 721 C CA . LEU A 1 89 ? -4.078 6.226 6.519 1.00 90.44 89 LEU A CA 1
ATOM 722 C C . LEU A 1 89 ? -3.348 5.238 7.441 1.00 90.44 89 LEU A C 1
ATOM 724 O O . LEU A 1 89 ? -3.841 4.122 7.651 1.00 90.44 89 LEU A O 1
ATOM 728 N N . ILE A 1 90 ? -2.197 5.635 7.984 1.00 91.12 90 ILE A N 1
ATOM 729 C CA . ILE A 1 90 ? -1.403 4.816 8.908 1.00 91.12 90 ILE A CA 1
ATOM 730 C C . ILE A 1 90 ? -2.055 4.805 10.295 1.00 91.12 90 ILE A C 1
ATOM 732 O O . ILE A 1 90 ? -2.311 3.734 10.847 1.00 91.12 90 ILE A O 1
ATOM 736 N N . ASP A 1 91 ? -2.401 5.975 10.828 1.00 91.00 91 ASP A N 1
ATOM 737 C CA . ASP A 1 91 ? -2.952 6.132 12.178 1.00 91.00 91 ASP A CA 1
ATOM 738 C C . ASP A 1 91 ? -4.326 5.465 12.316 1.00 91.00 91 ASP A C 1
ATOM 740 O O . ASP A 1 91 ? -4.620 4.808 13.319 1.00 91.00 91 ASP A O 1
ATOM 744 N N . SER A 1 92 ? -5.154 5.543 11.269 1.00 89.19 92 SER A N 1
ATOM 745 C CA . SER A 1 92 ? -6.446 4.847 11.200 1.00 89.19 92 SER A CA 1
ATOM 746 C C . SER A 1 92 ? -6.330 3.338 10.943 1.00 89.19 92 SER A C 1
ATOM 748 O O . SER A 1 92 ? -7.351 2.642 10.889 1.00 89.19 92 SER A O 1
ATOM 750 N N . LYS A 1 93 ? -5.108 2.806 10.778 1.00 90.25 93 LYS A N 1
ATOM 751 C CA . LYS A 1 93 ? -4.828 1.412 10.388 1.00 90.25 93 LYS A CA 1
ATOM 752 C C . LYS A 1 93 ? -5.567 0.986 9.116 1.00 90.25 93 LYS A C 1
ATOM 754 O O . LYS A 1 93 ? -6.027 -0.156 8.994 1.00 90.25 93 LYS A O 1
ATOM 759 N N . ARG A 1 94 ? -5.722 1.917 8.170 1.00 91.56 94 ARG A N 1
ATOM 760 C CA . ARG A 1 94 ? -6.201 1.608 6.816 1.00 91.56 94 ARG A CA 1
ATOM 761 C C . ARG A 1 94 ? -5.099 1.008 5.957 1.00 91.56 94 ARG A C 1
ATOM 763 O O . ARG A 1 94 ? -5.418 0.232 5.058 1.00 91.56 94 ARG A O 1
ATOM 770 N N . VAL A 1 95 ? -3.842 1.317 6.260 1.00 95.56 95 VAL A N 1
ATOM 771 C CA . VAL A 1 95 ? -2.671 0.592 5.763 1.00 95.56 95 VAL A CA 1
ATOM 772 C C . VAL A 1 95 ? -1.952 -0.019 6.958 1.00 95.56 95 VAL A C 1
ATOM 774 O O . VAL A 1 95 ? -1.548 0.703 7.865 1.00 95.56 95 VAL A O 1
ATOM 777 N N . ASP A 1 96 ? -1.838 -1.343 6.967 1.00 96.38 96 ASP A N 1
ATOM 778 C CA . ASP A 1 96 ? -1.186 -2.102 8.030 1.00 96.38 96 ASP A CA 1
ATOM 779 C C . ASP A 1 96 ? 0.056 -2.824 7.497 1.00 96.38 96 ASP A C 1
ATOM 781 O O . ASP A 1 96 ? 0.066 -3.351 6.380 1.00 96.38 96 ASP A O 1
ATOM 785 N N . PHE A 1 97 ? 1.098 -2.835 8.317 1.00 97.44 97 PHE A N 1
ATOM 786 C CA . PHE A 1 97 ? 2.432 -3.334 8.004 1.00 97.44 97 PHE A CA 1
ATOM 787 C C . PHE A 1 97 ? 2.597 -4.719 8.634 1.00 97.44 97 PHE A C 1
ATOM 789 O O . PHE A 1 97 ? 2.587 -4.857 9.857 1.00 97.44 97 PHE A O 1
ATOM 796 N N . VAL A 1 98 ? 2.707 -5.758 7.806 1.00 98.00 98 VAL A N 1
ATOM 797 C CA . VAL A 1 98 ? 2.712 -7.166 8.229 1.00 98.00 98 VAL A CA 1
ATOM 798 C C . VAL A 1 98 ? 4.085 -7.780 7.935 1.00 98.00 98 VAL A C 1
ATOM 800 O O . VAL A 1 98 ? 4.315 -8.239 6.812 1.00 98.00 98 VAL A O 1
ATOM 803 N N . PRO A 1 99 ? 5.043 -7.740 8.879 1.00 97.00 99 PRO A N 1
ATOM 804 C CA . PRO A 1 99 ? 6.366 -8.327 8.679 1.00 97.00 99 PRO A CA 1
ATOM 805 C C . PRO A 1 99 ? 6.294 -9.851 8.537 1.00 97.00 99 PRO A C 1
ATOM 807 O O . PRO A 1 99 ? 5.499 -10.498 9.220 1.00 97.00 99 PRO A O 1
ATOM 810 N N . VAL A 1 100 ? 7.129 -10.416 7.662 1.00 95.50 100 VAL A N 1
ATOM 811 C CA . VAL A 1 100 ? 7.325 -11.870 7.521 1.00 95.50 100 VAL A CA 1
ATOM 812 C C . VAL A 1 100 ? 8.792 -12.236 7.710 1.00 95.50 100 VAL A C 1
ATOM 814 O O . VAL A 1 100 ? 9.656 -11.569 7.143 1.00 95.50 100 VAL A O 1
ATOM 817 N N . ASP A 1 101 ? 9.035 -13.277 8.507 1.00 84.88 101 ASP A N 1
ATOM 818 C CA . ASP A 1 101 ? 10.366 -13.828 8.803 1.00 84.88 101 ASP A CA 1
ATOM 819 C C . ASP A 1 101 ? 10.938 -14.659 7.640 1.00 84.88 101 ASP A C 1
ATOM 821 O O . ASP A 1 101 ? 10.146 -15.279 6.886 1.00 84.88 101 ASP A O 1
#

Organism: Trieres chinensis (NCBI:txid1514140)

Radius of gyration: 14.92 Å; chains: 1; bounding box: 43×32×37 Å

Foldseek 3Di:
DDDPCPVVVVVCVVVVVLVVLCCCQAVVVDQEAEDAQCQLPCSLLPHPSDDPPGLYAYEYEEAPVSVVVNVVVLVCCCPVVVSVSSVCCVVVRSYHYHHDD

InterPro domains:
  IPR007213 Methyltransferase Ppm1/Ppm2/Tcmp [PF04072] (2-101)
  IPR029063 S-adenosyl-L-methionine-dependent methyltransferase superfamily [G3DSA:3.40.50.150] (1-101)
  IPR029063 S-adenosyl-L-methionine-dependent methyltransferase superfamily [SSF53335] (6-101)